Protein AF-A0A3S0E1Q3-F1 (afdb_monomer_lite)

Structure (mmCIF, N/CA/C/O backbone):
data_AF-A0A3S0E1Q3-F1
#
_entry.id   AF-A0A3S0E1Q3-F1
#
loop_
_atom_site.group_PDB
_atom_site.id
_atom_site.type_symbol
_atom_site.label_atom_id
_atom_site.label_alt_id
_atom_site.label_comp_id
_atom_site.label_asym_id
_atom_site.label_entity_id
_atom_site.label_seq_id
_atom_site.pdbx_PDB_ins_code
_atom_site.Cartn_x
_atom_site.Cartn_y
_atom_site.Cartn_z
_atom_site.occupancy
_atom_site.B_iso_or_equiv
_atom_site.auth_seq_id
_atom_site.auth_comp_id
_atom_site.auth_asym_id
_atom_site.auth_atom_id
_atom_site.pdbx_PDB_model_num
ATOM 1 N N . GLY A 1 1 ? 0.430 9.858 20.236 1.00 85.19 1 GLY A N 1
ATOM 2 C CA . GLY A 1 1 ? -0.131 8.643 19.611 1.00 85.19 1 GLY A CA 1
ATOM 3 C C . GLY A 1 1 ? 0.800 8.162 18.517 1.00 85.19 1 GLY A C 1
ATOM 4 O O . GLY A 1 1 ? 1.623 8.951 18.067 1.00 85.19 1 GLY A O 1
ATOM 5 N N . ILE A 1 2 ? 0.688 6.896 18.115 1.00 96.19 2 ILE A N 1
ATOM 6 C CA . ILE A 1 2 ? 1.453 6.297 17.009 1.00 96.19 2 ILE A CA 1
ATOM 7 C C . ILE A 1 2 ? 0.505 6.149 15.815 1.00 96.19 2 ILE A C 1
ATOM 9 O O . ILE A 1 2 ? -0.623 5.699 15.999 1.00 96.19 2 ILE A O 1
ATOM 13 N N . ARG A 1 3 ? 0.942 6.546 14.614 1.00 97.00 3 ARG A N 1
ATOM 14 C CA . ARG A 1 3 ? 0.179 6.320 13.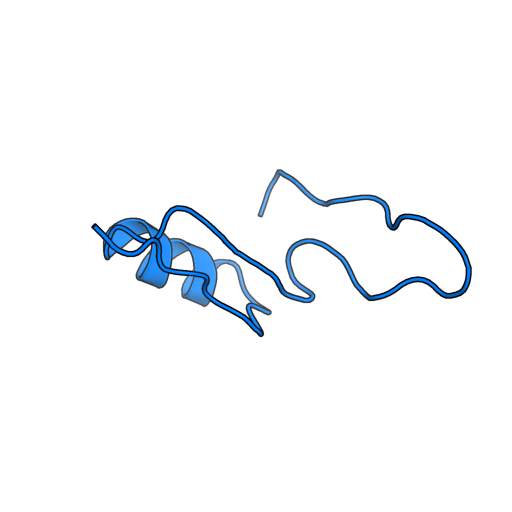376 1.00 97.00 3 ARG A CA 1
ATOM 15 C C . ARG A 1 3 ? 0.540 4.966 12.781 1.00 97.00 3 ARG A C 1
ATOM 17 O O . ARG A 1 3 ? 1.713 4.606 12.765 1.00 97.00 3 ARG A O 1
ATOM 24 N N . LEU A 1 4 ? -0.466 4.255 12.284 1.00 98.00 4 LEU A N 1
ATOM 25 C CA . LEU A 1 4 ? -0.307 2.959 11.630 1.00 98.00 4 LEU A CA 1
ATOM 26 C C . LEU A 1 4 ? -0.189 3.137 10.110 1.00 98.00 4 LEU A C 1
ATOM 28 O O . LEU A 1 4 ? -0.846 4.008 9.541 1.00 98.00 4 LEU A O 1
ATOM 32 N N . LEU A 1 5 ? 0.636 2.298 9.480 1.00 98.31 5 LEU A N 1
ATOM 33 C CA . LEU A 1 5 ? 0.795 2.162 8.032 1.00 98.31 5 LEU A CA 1
ATOM 34 C C . LEU A 1 5 ? 0.554 0.694 7.671 1.00 98.31 5 LEU A C 1
ATOM 36 O O . LEU A 1 5 ? 1.218 -0.183 8.222 1.00 98.31 5 LEU A O 1
ATOM 40 N N . ALA A 1 6 ? -0.386 0.433 6.766 1.00 98.50 6 ALA A N 1
ATOM 41 C CA . ALA A 1 6 ? -0.553 -0.890 6.175 1.00 98.50 6 ALA A CA 1
ATOM 42 C C . ALA A 1 6 ? 0.331 -1.017 4.928 1.00 98.50 6 ALA A C 1
ATOM 44 O O . ALA A 1 6 ? 0.153 -0.272 3.963 1.00 98.50 6 ALA A O 1
ATOM 45 N N . GLU A 1 7 ? 1.269 -1.962 4.946 1.00 98.50 7 GLU A N 1
ATOM 46 C CA . GLU A 1 7 ? 2.154 -2.268 3.819 1.00 98.50 7 GLU A CA 1
ATOM 47 C C . GLU A 1 7 ? 1.728 -3.559 3.109 1.00 98.50 7 GLU A C 1
ATOM 49 O O . GLU A 1 7 ? 1.150 -4.452 3.724 1.00 98.50 7 GLU A O 1
ATOM 54 N N . GLY A 1 8 ? 2.043 -3.667 1.816 1.00 98.19 8 GLY A N 1
ATOM 55 C CA . GLY A 1 8 ? 1.779 -4.870 1.024 1.00 98.19 8 GLY A CA 1
ATOM 56 C C . GLY A 1 8 ? 0.325 -5.034 0.579 1.00 98.19 8 GLY A C 1
ATOM 57 O O . GLY A 1 8 ? -0.111 -6.155 0.371 1.00 98.19 8 GLY A O 1
ATOM 58 N N . VAL A 1 9 ? -0.435 -3.943 0.435 1.00 98.25 9 VAL A N 1
ATOM 59 C CA . VAL A 1 9 ? -1.826 -4.003 -0.054 1.00 98.25 9 VAL A CA 1
ATOM 60 C C . VAL A 1 9 ? -1.864 -4.240 -1.567 1.00 98.25 9 VAL A C 1
ATOM 62 O O . VAL A 1 9 ? -1.330 -3.437 -2.342 1.00 98.25 9 VAL A O 1
ATOM 65 N N . GLU A 1 10 ? -2.514 -5.312 -2.006 1.00 98.00 10 GLU A N 1
ATOM 66 C CA . GLU A 1 10 ? -2.521 -5.734 -3.414 1.00 98.00 10 GLU A CA 1
ATOM 67 C C . GLU A 1 10 ? -3.924 -5.767 -4.032 1.00 98.00 10 GLU A C 1
ATOM 69 O O . GLU A 1 10 ? -4.043 -5.763 -5.258 1.00 98.00 10 GLU A O 1
ATOM 74 N N . SER A 1 11 ? -4.982 -5.731 -3.216 1.00 97.25 11 SER A N 1
ATOM 75 C CA . SER A 1 11 ? -6.375 -5.801 -3.673 1.00 97.25 11 SER A CA 1
ATOM 76 C C . SER A 1 11 ? -7.302 -4.773 -3.011 1.00 97.25 11 SER A C 1
ATOM 78 O O . SER A 1 11 ? -7.129 -4.405 -1.847 1.00 97.25 11 SER A O 1
ATOM 80 N N . GLU A 1 12 ? -8.350 -4.358 -3.732 1.00 97.25 12 GLU A N 1
ATOM 81 C CA . GLU A 1 12 ? -9.390 -3.452 -3.208 1.00 97.25 12 GLU A CA 1
ATOM 82 C C . GLU A 1 12 ? -10.067 -4.021 -1.949 1.00 97.25 12 GLU A C 1
ATOM 84 O O . GLU A 1 12 ? -10.425 -3.283 -1.034 1.00 97.25 12 GLU A O 1
ATOM 89 N N . ALA A 1 13 ? -10.200 -5.350 -1.860 1.00 98.00 13 ALA A N 1
ATOM 90 C CA . ALA A 1 13 ? -10.775 -6.027 -0.701 1.00 98.00 13 ALA A CA 1
ATOM 91 C C . ALA A 1 13 ? -9.923 -5.847 0.569 1.00 98.00 13 ALA A C 1
ATOM 93 O O . ALA A 1 13 ? -10.468 -5.550 1.635 1.00 98.00 13 ALA A O 1
ATOM 94 N N . GLU A 1 14 ? -8.597 -5.986 0.466 1.00 98.38 14 GLU A N 1
ATOM 95 C CA . GLU A 1 14 ? -7.671 -5.732 1.580 1.00 98.38 14 GLU A CA 1
ATOM 96 C C . GLU A 1 14 ? -7.713 -4.262 2.000 1.00 98.38 14 GLU A C 1
ATOM 98 O O . GLU A 1 14 ? -7.823 -3.960 3.192 1.00 98.38 14 GLU A O 1
ATOM 103 N N . PHE A 1 15 ? -7.683 -3.347 1.025 1.00 97.62 15 PHE A N 1
ATOM 104 C CA . PHE A 1 15 ? -7.792 -1.914 1.285 1.00 97.62 15 PHE A CA 1
ATOM 105 C C . PHE A 1 15 ? -9.095 -1.575 2.014 1.00 97.62 15 PHE A C 1
ATOM 107 O O . PHE A 1 15 ? -9.056 -0.957 3.079 1.00 97.62 15 PHE A O 1
ATOM 114 N N . ALA A 1 16 ? -10.239 -2.022 1.492 1.00 97.62 16 ALA A N 1
ATOM 115 C CA . ALA A 1 16 ? -11.549 -1.767 2.078 1.00 97.62 16 ALA A CA 1
ATOM 116 C C . ALA A 1 16 ? -11.651 -2.309 3.510 1.00 97.62 16 ALA A C 1
ATOM 118 O O . ALA A 1 16 ? -12.150 -1.612 4.398 1.00 97.62 16 ALA A O 1
ATOM 119 N N . HIS A 1 17 ? -11.134 -3.516 3.755 1.00 98.19 17 HIS A N 1
ATOM 120 C CA . HIS A 1 17 ? -11.121 -4.125 5.082 1.00 98.19 17 HIS A CA 1
ATOM 121 C C . HIS A 1 17 ? -10.295 -3.304 6.086 1.00 98.19 17 HIS A C 1
ATOM 123 O O . HIS A 1 17 ? -10.789 -2.936 7.153 1.00 98.19 17 HIS A O 1
ATOM 129 N N . LEU A 1 18 ? -9.053 -2.968 5.735 1.00 98.19 18 LEU A N 1
ATOM 130 C CA . LEU A 1 18 ? -8.132 -2.247 6.619 1.00 98.19 18 LEU A CA 1
ATOM 131 C C . LEU A 1 18 ? -8.548 -0.785 6.837 1.00 98.19 18 LEU A C 1
ATOM 133 O O . LEU A 1 18 ? -8.403 -0.244 7.936 1.00 98.19 18 LEU A O 1
ATOM 137 N N . ARG A 1 19 ? -9.132 -0.156 5.816 1.00 97.44 19 ARG A N 1
ATOM 138 C CA . ARG A 1 19 ? -9.711 1.188 5.905 1.00 97.44 19 ARG A CA 1
ATOM 139 C C . ARG A 1 19 ? -10.950 1.208 6.797 1.00 97.44 19 ARG A C 1
ATOM 141 O O . ARG A 1 19 ? -11.115 2.143 7.576 1.00 97.44 19 ARG A O 1
ATOM 148 N N . ALA A 1 20 ? -11.792 0.174 6.748 1.00 98.12 20 ALA A N 1
ATOM 149 C CA . ALA A 1 20 ? -12.901 0.013 7.692 1.00 98.12 20 ALA A CA 1
ATOM 150 C C . ALA A 1 20 ? -12.421 -0.222 9.139 1.00 98.12 20 ALA A C 1
ATOM 152 O O . ALA A 1 20 ? -13.103 0.183 10.077 1.00 98.12 20 ALA A O 1
ATOM 153 N N . ALA A 1 21 ? -11.233 -0.808 9.323 1.00 98.00 21 ALA A N 1
ATOM 154 C CA . ALA A 1 21 ? -10.586 -0.968 10.628 1.00 98.00 21 ALA A CA 1
ATOM 155 C C . ALA A 1 21 ? -9.917 0.318 11.165 1.00 98.00 21 ALA A C 1
ATOM 157 O O . ALA A 1 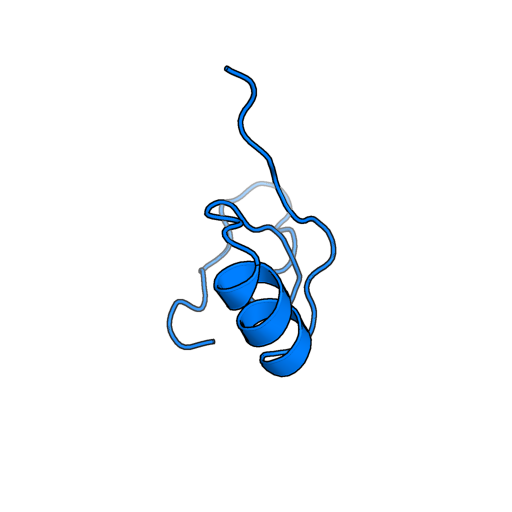21 ? -9.362 0.305 12.264 1.00 98.00 21 ALA A O 1
ATOM 158 N N . GLY A 1 22 ? -9.973 1.430 10.422 1.00 97.56 22 GLY A N 1
ATOM 159 C CA . GLY A 1 22 ? -9.467 2.735 10.857 1.00 97.56 22 GLY A CA 1
ATOM 160 C C . GLY A 1 22 ? -8.007 3.022 10.500 1.00 97.56 22 GLY A C 1
ATOM 161 O O . GLY A 1 22 ? -7.431 3.965 11.039 1.00 97.56 22 GLY A O 1
ATOM 162 N N . ILE A 1 23 ? -7.388 2.241 9.608 1.00 98.12 23 ILE A N 1
ATOM 163 C CA . ILE A 1 23 ? -6.068 2.582 9.062 1.00 98.12 23 ILE A CA 1
ATOM 164 C C . ILE A 1 23 ? -6.222 3.708 8.033 1.00 98.12 23 ILE A C 1
ATOM 166 O O . ILE A 1 23 ? -7.093 3.660 7.166 1.00 98.12 23 ILE A O 1
ATOM 170 N N . GLU A 1 24 ? -5.359 4.719 8.128 1.00 97.00 24 GLU A N 1
ATOM 171 C CA . GLU A 1 24 ? -5.406 5.914 7.274 1.00 97.00 24 GLU A CA 1
ATOM 172 C C . GLU A 1 24 ? -4.248 5.989 6.266 1.00 97.00 24 GLU A C 1
ATOM 174 O O . GLU A 1 24 ? -4.333 6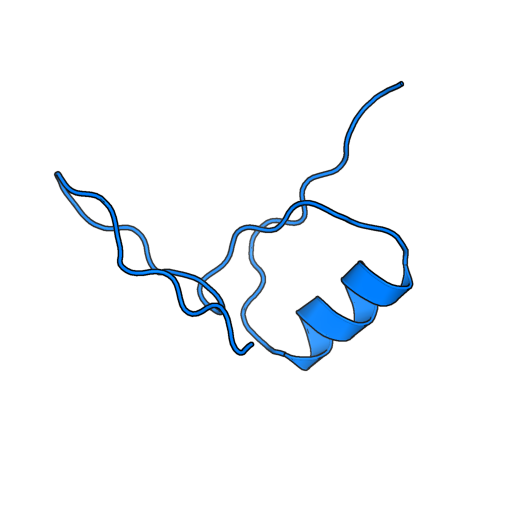.737 5.293 1.00 97.00 24 GLU A O 1
ATOM 179 N N . LEU A 1 25 ? -3.163 5.234 6.479 1.00 98.12 25 LEU A N 1
ATOM 180 C CA . LEU A 1 25 ? -1.974 5.238 5.623 1.00 98.12 25 LEU A CA 1
ATOM 181 C C . LEU A 1 25 ? -1.749 3.858 5.005 1.00 98.12 25 LEU A C 1
ATOM 183 O O . LEU A 1 25 ? -1.793 2.844 5.705 1.00 98.12 25 LEU A O 1
ATOM 187 N N . PHE A 1 26 ? -1.447 3.837 3.705 1.00 97.88 26 PHE A N 1
ATOM 188 C CA . PHE A 1 26 ? -1.317 2.610 2.926 1.00 97.88 26 PHE A CA 1
ATOM 189 C C . PHE A 1 26 ? -0.142 2.665 1.949 1.00 97.88 26 PHE A C 1
ATOM 191 O O . PHE A 1 26 ? 0.130 3.701 1.340 1.00 97.88 26 PHE A O 1
ATOM 198 N N . GLN A 1 27 ? 0.510 1.521 1.765 1.00 98.44 27 GLN A N 1
ATOM 199 C CA . GLN A 1 27 ? 1.504 1.274 0.729 1.00 98.44 27 GLN A CA 1
ATOM 200 C C . GLN A 1 27 ? 1.289 -0.127 0.153 1.00 98.44 27 GLN A C 1
ATOM 202 O O . GLN A 1 27 ? 1.138 -1.102 0.884 1.00 98.44 27 GLN A O 1
ATOM 207 N N . GLY A 1 28 ? 1.316 -0.253 -1.169 1.00 98.12 28 GLY A N 1
ATOM 208 C CA . GLY A 1 28 ? 1.152 -1.546 -1.820 1.00 98.12 28 GLY A CA 1
ATOM 209 C C . GLY A 1 28 ? 0.959 -1.426 -3.323 1.00 98.12 28 GLY A C 1
ATOM 210 O O . GLY A 1 28 ? 0.753 -0.328 -3.849 1.00 98.12 28 GLY A O 1
ATOM 211 N N . TYR A 1 29 ? 1.046 -2.558 -4.020 1.00 97.81 29 TYR A N 1
ATOM 212 C CA . TYR A 1 29 ? 0.972 -2.609 -5.482 1.00 97.81 29 TYR A CA 1
ATOM 213 C C . TYR A 1 29 ? -0.401 -2.236 -6.033 1.00 97.81 29 TYR A C 1
ATOM 215 O O . TYR A 1 29 ? -0.477 -1.857 -7.201 1.00 97.81 29 TYR A O 1
ATOM 223 N N . LEU A 1 30 ? -1.437 -2.273 -5.191 1.00 97.56 30 LEU A N 1
ATOM 224 C CA . LEU A 1 30 ? -2.743 -1.705 -5.500 1.00 97.56 30 LEU A CA 1
ATOM 225 C C . LEU A 1 30 ? -2.651 -0.210 -5.859 1.00 97.56 30 LEU A C 1
ATOM 227 O O . LEU A 1 30 ? -3.313 0.248 -6.782 1.00 97.56 30 LEU A O 1
ATOM 231 N N . PHE A 1 31 ? -1.795 0.543 -5.160 1.00 97.75 31 PHE A N 1
ATOM 232 C CA . PHE A 1 31 ? -1.634 1.985 -5.362 1.00 97.75 31 PHE A CA 1
ATOM 233 C C . PHE A 1 31 ? -0.513 2.302 -6.344 1.00 97.75 31 PHE A C 1
ATOM 235 O O . PHE A 1 31 ? -0.688 3.098 -7.263 1.00 97.75 31 PHE A O 1
ATOM 242 N N . ALA A 1 32 ? 0.663 1.712 -6.132 1.00 98.12 32 ALA A N 1
ATOM 243 C CA . ALA A 1 32 ? 1.838 1.956 -6.953 1.00 98.12 32 ALA A CA 1
ATOM 244 C C . ALA A 1 32 ? 2.876 0.847 -6.763 1.00 98.12 32 ALA A C 1
ATOM 246 O O . ALA A 1 32 ? 3.211 0.462 -5.641 1.00 98.12 32 ALA A O 1
ATOM 247 N N . LYS A 1 33 ? 3.466 0.384 -7.868 1.00 97.88 33 LYS A N 1
ATOM 248 C CA . LYS A 1 33 ? 4.685 -0.434 -7.814 1.00 97.88 33 LYS A CA 1
ATOM 249 C C . LYS A 1 33 ? 5.919 0.465 -7.641 1.00 97.88 33 LYS A C 1
ATOM 251 O O . LYS A 1 33 ? 5.917 1.589 -8.150 1.00 97.88 33 LYS A O 1
ATOM 256 N N . PRO A 1 34 ? 6.991 -0.013 -6.979 1.00 97.62 34 PRO A N 1
ATOM 257 C CA . PRO A 1 34 ? 8.257 0.705 -6.899 1.00 97.62 34 PRO A CA 1
ATOM 258 C C . PRO A 1 34 ? 8.775 1.104 -8.282 1.00 97.62 34 PRO A C 1
ATOM 260 O O . PRO A 1 34 ? 8.712 0.323 -9.234 1.00 97.62 34 PRO A O 1
ATOM 263 N N . ARG A 1 35 ? 9.328 2.315 -8.380 1.00 97.94 35 ARG A N 1
ATOM 264 C CA . ARG A 1 35 ? 9.973 2.827 -9.591 1.00 97.94 35 ARG A CA 1
ATOM 265 C C . ARG A 1 35 ? 11.440 3.120 -9.299 1.00 97.94 35 ARG A C 1
ATOM 267 O O . ARG A 1 35 ? 11.769 3.811 -8.340 1.00 97.94 35 ARG A O 1
ATOM 274 N N . VAL A 1 36 ? 12.326 2.609 -10.149 1.00 98.19 36 VAL A N 1
ATOM 275 C CA . VAL A 1 36 ? 13.761 2.904 -10.071 1.00 98.19 36 VAL A CA 1
ATOM 276 C C . VAL A 1 36 ? 13.999 4.353 -10.491 1.00 98.19 36 VAL A C 1
ATOM 278 O O . VAL A 1 36 ? 13.516 4.774 -11.540 1.00 98.19 36 VAL A O 1
ATOM 281 N N . ALA A 1 37 ? 14.752 5.098 -9.677 1.00 98.00 37 ALA A N 1
ATOM 282 C CA . ALA A 1 37 ? 15.180 6.474 -9.953 1.00 98.00 37 ALA A CA 1
ATOM 283 C C . ALA A 1 37 ? 14.040 7.443 -10.338 1.00 98.00 37 ALA A C 1
ATOM 285 O O . ALA A 1 37 ? 14.236 8.365 -11.127 1.00 98.00 37 ALA A O 1
ATOM 286 N N . GLY A 1 38 ? 12.840 7.251 -9.785 1.00 97.38 38 GLY A N 1
ATOM 287 C CA . GLY A 1 38 ? 11.713 8.141 -10.040 1.00 97.38 38 GLY A CA 1
ATOM 288 C C . GLY A 1 38 ? 10.528 7.883 -9.121 1.00 97.38 38 GLY A C 1
ATOM 289 O O . GLY A 1 38 ? 10.473 6.875 -8.422 1.00 97.38 38 GLY A O 1
ATOM 290 N N . LEU A 1 39 ? 9.560 8.796 -9.153 1.00 97.75 39 LEU A N 1
ATOM 291 C CA . LEU A 1 39 ? 8.304 8.657 -8.419 1.00 97.75 39 LEU A CA 1
ATOM 292 C C . LEU A 1 39 ? 7.284 7.889 -9.274 1.00 97.75 39 LEU A C 1
ATOM 294 O O . LEU A 1 39 ? 7.133 8.214 -10.457 1.00 97.75 39 LEU A O 1
ATOM 298 N N . PRO A 1 40 ? 6.620 6.849 -8.739 1.00 97.00 40 PRO A N 1
ATOM 299 C CA . PRO A 1 40 ? 5.593 6.133 -9.481 1.00 97.00 40 PRO A CA 1
ATOM 300 C C . PRO A 1 40 ? 4.314 6.970 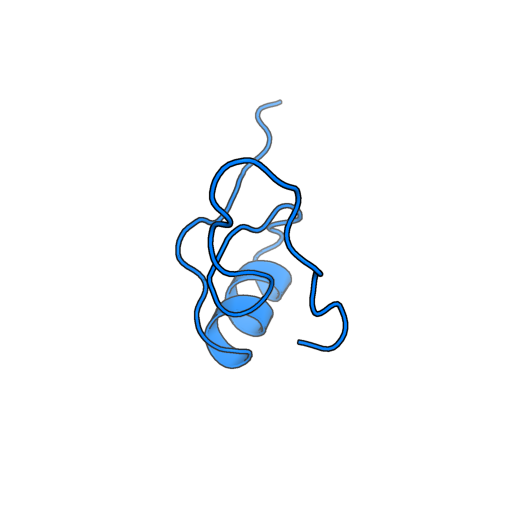-9.594 1.00 97.00 40 PRO A C 1
ATOM 302 O O . PRO A 1 40 ? 4.020 7.810 -8.746 1.00 97.00 40 PRO A O 1
ATOM 305 N N . GLU A 1 41 ? 3.540 6.709 -10.643 1.00 96.88 41 GLU A N 1
ATOM 306 C CA . GLU A 1 41 ? 2.160 7.179 -10.721 1.00 96.88 41 GLU A CA 1
ATOM 307 C C . GLU A 1 41 ? 1.310 6.379 -9.729 1.00 96.88 41 GLU A C 1
ATOM 309 O O . GLU A 1 41 ? 1.480 5.164 -9.605 1.00 96.88 41 GLU A O 1
ATOM 314 N N . VAL A 1 42 ? 0.426 7.068 -9.010 1.00 96.94 42 VAL A N 1
ATOM 315 C CA . VAL A 1 42 ? -0.420 6.466 -7.978 1.00 96.94 42 VAL A CA 1
ATOM 316 C C . 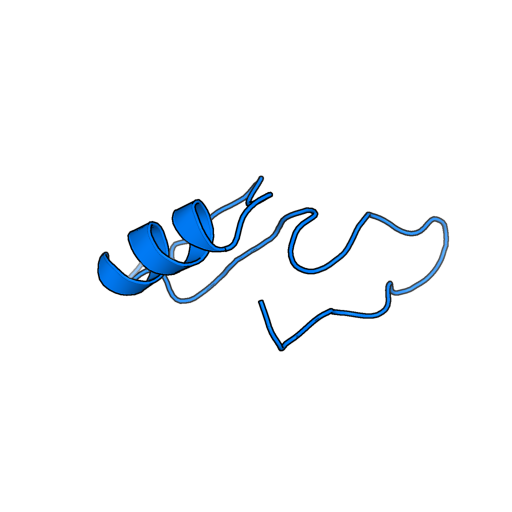VAL A 1 42 ? -1.832 6.279 -8.518 1.00 96.94 42 VAL A C 1
ATOM 318 O O . VAL A 1 42 ? -2.450 7.221 -9.016 1.00 96.94 42 VAL A O 1
ATOM 321 N N . GLN A 1 43 ? -2.369 5.071 -8.367 1.00 95.69 43 GLN A N 1
ATOM 322 C CA . GLN A 1 43 ? -3.777 4.781 -8.604 1.00 95.69 43 GLN A CA 1
ATOM 323 C C . GLN A 1 43 ? -4.590 5.144 -7.358 1.00 95.69 43 GLN A C 1
ATOM 325 O O . GLN A 1 43 ? -4.537 4.465 -6.338 1.00 95.69 43 GLN A O 1
ATOM 330 N N . TYR A 1 44 ? -5.345 6.240 -7.441 1.00 88.38 44 TYR A N 1
ATOM 331 C CA . TYR A 1 44 ? -6.176 6.736 -6.333 1.00 88.38 44 TYR A CA 1
ATOM 332 C C . TYR A 1 44 ? -7.601 6.163 -6.310 1.00 88.38 44 TYR A C 1
ATOM 334 O O . TYR A 1 44 ? -8.355 6.465 -5.391 1.00 88.38 44 TYR A O 1
ATOM 342 N N . ARG A 1 45 ? -7.999 5.396 -7.334 1.00 79.00 45 ARG A N 1
ATOM 343 C CA . ARG A 1 45 ? -9.360 4.841 -7.487 1.00 79.00 45 ARG A CA 1
ATOM 344 C C . ARG A 1 45 ? -9.457 3.353 -7.127 1.00 79.00 45 ARG A C 1
ATOM 346 O O . ARG A 1 45 ? -10.311 2.671 -7.678 1.00 79.00 45 ARG A O 1
ATOM 353 N N . ALA A 1 46 ? -8.555 2.891 -6.269 1.00 61.41 46 ALA A N 1
ATOM 354 C CA . ALA A 1 46 ? -8.613 1.563 -5.676 1.00 61.41 46 ALA A CA 1
ATOM 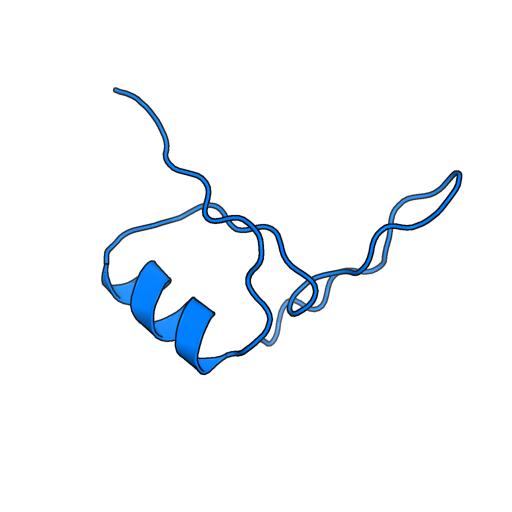355 C C . ALA A 1 46 ? -9.724 1.440 -4.620 1.00 61.41 46 ALA A C 1
ATOM 357 O O . ALA A 1 46 ? -10.199 2.494 -4.128 1.00 61.41 46 ALA A O 1
#

Secondary structure (DSSP, 8-state):
----EEE---SHHHHHHHHHTT--EEESTTT----TTSPPPP----

pLDDT: mean 96.06, std 6.26, range [61.41, 98.5]

Foldseek 3Di:
DDADEAEADDDPVVVVVVVVVVHDHYYHVQFFDDDPPDDTHGDPPD

Radius of gyration: 11.36 Å; chains: 1; bounding box: 28×15×30 Å

Sequence (46 aa):
GIRLLAEGVESEAEFAHLRAAGIELFQGYLFAKPRVAGLPEVQYRA